Protein AF-A0ABD0Y2X8-F1 (afdb_monomer_lite)

Secondary structure (DSSP, 8-state):
-B-TTS-B---SSHHHHHHHHTT--GGGSTTSHHHHHHTT-S----------------PPPBTTB-HHHHHHHHTS-HHHHHHHHHHHHHHHHHHHHHHHHHTSPP-PPP----PPP-

Structure (mmCIF, N/CA/C/O backbone):
data_AF-A0ABD0Y2X8-F1
#
_entry.id   AF-A0ABD0Y2X8-F1
#
loop_
_atom_site.group_PDB
_atom_site.id
_atom_site.type_symbol
_atom_site.label_atom_id
_atom_site.label_alt_id
_atom_site.label_comp_id
_atom_site.label_asym_id
_atom_site.label_entity_id
_atom_site.label_seq_id
_atom_site.pdbx_PDB_ins_code
_atom_site.Cartn_x
_atom_site.Cartn_y
_atom_site.Cartn_z
_atom_site.occupancy
_atom_site.B_iso_or_equiv
_atom_site.auth_seq_id
_atom_site.auth_comp_id
_atom_site.auth_asym_id
_atom_site.auth_atom_id
_atom_site.pdbx_PDB_model_num
ATOM 1 N N . MET A 1 1 ? 23.872 -7.934 -24.008 1.00 86.94 1 MET A N 1
ATOM 2 C CA . MET A 1 1 ? 25.188 -7.691 -23.373 1.00 86.94 1 MET A CA 1
ATOM 3 C C . MET A 1 1 ? 25.190 -8.268 -21.964 1.00 86.94 1 MET A C 1
ATOM 5 O O . MET A 1 1 ? 24.340 -7.881 -21.170 1.00 86.94 1 MET A O 1
ATOM 9 N N . VAL A 1 2 ? 26.105 -9.186 -21.652 1.00 91.06 2 VAL A N 1
ATOM 10 C CA . VAL A 1 2 ? 26.299 -9.714 -20.289 1.00 91.06 2 VAL A CA 1
ATOM 11 C C . VAL A 1 2 ? 27.569 -9.090 -19.726 1.00 91.06 2 VAL A C 1
ATOM 13 O O . VAL A 1 2 ? 28.603 -9.105 -20.388 1.00 91.06 2 VAL A O 1
ATOM 16 N N . LYS A 1 3 ? 27.486 -8.476 -18.547 1.00 91.06 3 LYS A N 1
ATOM 17 C CA . LYS A 1 3 ? 28.652 -7.883 -17.883 1.00 91.06 3 LYS A CA 1
ATOM 18 C C . LYS A 1 3 ? 29.398 -8.929 -17.049 1.00 91.06 3 LYS A C 1
ATOM 20 O O . LYS A 1 3 ? 28.816 -9.933 -16.65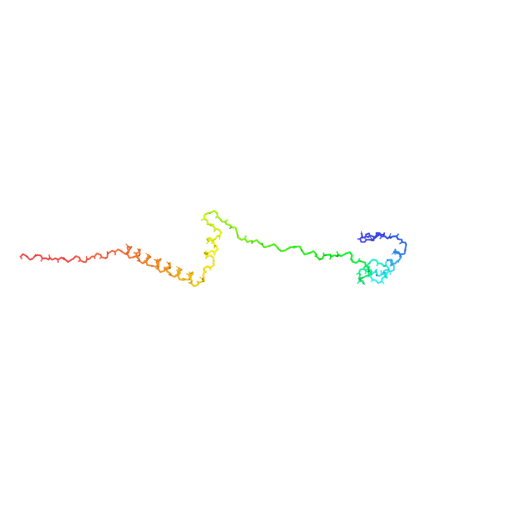2 1.00 91.06 3 LYS A O 1
ATOM 25 N N . ALA A 1 4 ? 30.654 -8.639 -16.702 1.00 94.31 4 ALA A N 1
ATOM 26 C CA . ALA A 1 4 ? 31.467 -9.478 -15.815 1.00 94.31 4 ALA A CA 1
ATOM 27 C C . ALA A 1 4 ? 30.826 -9.716 -14.430 1.00 94.31 4 ALA A C 1
ATOM 29 O O . ALA A 1 4 ? 31.082 -10.736 -13.808 1.00 94.31 4 ALA A O 1
ATOM 30 N N . ASP A 1 5 ? 29.941 -8.818 -13.971 1.00 94.06 5 ASP A N 1
ATOM 31 C CA . ASP A 1 5 ? 29.150 -8.989 -12.744 1.00 94.06 5 ASP A CA 1
ATOM 32 C C . ASP A 1 5 ? 27.902 -9.880 -12.922 1.00 94.06 5 ASP A C 1
ATOM 34 O O . ASP A 1 5 ? 27.005 -9.857 -12.084 1.00 94.06 5 ASP 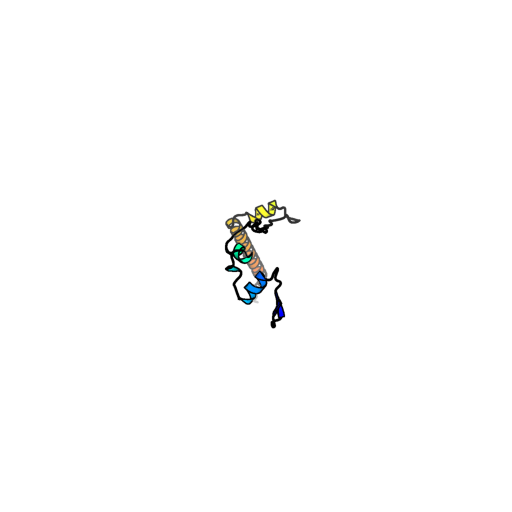A O 1
ATOM 38 N N . GLY A 1 6 ? 27.791 -10.618 -14.032 1.00 94.19 6 GLY A N 1
ATOM 39 C CA . GLY A 1 6 ? 26.692 -11.550 -14.323 1.00 94.19 6 GLY A CA 1
ATOM 40 C C . GLY A 1 6 ? 25.373 -10.890 -14.741 1.00 94.19 6 GLY A C 1
ATOM 41 O O . GLY A 1 6 ? 24.428 -11.574 -15.127 1.00 94.19 6 GLY A O 1
ATOM 42 N N . LYS A 1 7 ? 25.282 -9.555 -14.711 1.00 95.12 7 LYS A N 1
ATOM 43 C CA . LYS A 1 7 ? 24.069 -8.826 -15.112 1.00 95.12 7 LYS A CA 1
ATOM 44 C C . LYS A 1 7 ? 23.909 -8.827 -16.627 1.00 95.12 7 LYS A C 1
ATOM 46 O O . LYS A 1 7 ? 24.804 -8.388 -17.355 1.00 95.12 7 LYS A O 1
ATOM 51 N N . SER A 1 8 ? 22.740 -9.255 -17.091 1.00 94.88 8 SER A N 1
ATOM 52 C CA . SER A 1 8 ? 22.356 -9.229 -18.498 1.00 94.88 8 SER A CA 1
ATOM 53 C C . SER A 1 8 ? 21.539 -7.976 -18.832 1.00 94.88 8 SER A C 1
ATOM 55 O O . SER A 1 8 ? 20.645 -7.557 -18.098 1.00 94.88 8 SER A O 1
ATOM 57 N N . PHE A 1 9 ? 21.862 -7.363 -19.969 1.00 93.88 9 PHE A N 1
ATOM 58 C CA . PHE A 1 9 ? 21.136 -6.242 -20.555 1.00 93.88 9 PHE A CA 1
ATOM 59 C C . PHE A 1 9 ? 20.653 -6.628 -21.949 1.00 93.88 9 PHE A C 1
ATOM 61 O O . PHE A 1 9 ? 21.446 -7.050 -22.801 1.00 93.88 9 PHE A O 1
ATOM 68 N N . THR A 1 10 ? 19.357 -6.449 -22.178 1.00 95.19 10 THR A N 1
ATOM 69 C CA . THR A 1 10 ? 18.699 -6.631 -23.473 1.00 95.19 10 THR A CA 1
ATOM 70 C C . THR A 1 10 ? 18.497 -5.271 -24.135 1.00 95.19 10 THR A C 1
ATOM 72 O O . THR A 1 10 ? 17.881 -4.378 -23.547 1.00 95.19 10 THR A O 1
ATOM 75 N N . PHE A 1 11 ? 18.998 -5.109 -25.358 1.00 95.25 11 PHE A N 1
ATOM 76 C CA . PHE A 1 11 ? 18.838 -3.888 -26.148 1.00 95.25 11 PHE A CA 1
ATOM 77 C C . PHE A 1 11 ? 17.994 -4.171 -27.387 1.00 95.25 11 PHE A C 1
ATOM 79 O O . PHE A 1 11 ? 18.123 -5.228 -27.990 1.00 95.25 11 PHE A O 1
ATOM 86 N N . LEU A 1 12 ? 17.144 -3.213 -27.765 1.00 95.44 12 LEU A N 1
ATOM 87 C CA . LEU A 1 12 ? 16.304 -3.323 -28.962 1.00 95.44 12 LEU A CA 1
ATOM 88 C C . LEU A 1 12 ? 17.101 -3.110 -30.260 1.00 95.44 12 LEU A C 1
ATOM 90 O O . LEU A 1 12 ? 16.796 -3.713 -31.278 1.00 95.44 12 LEU A O 1
ATOM 94 N N . ASN A 1 13 ? 18.081 -2.202 -30.242 1.00 95.69 13 ASN A N 1
ATOM 95 C CA . ASN A 1 13 ? 18.876 -1.812 -31.406 1.00 95.69 13 ASN A CA 1
ATOM 96 C C . ASN A 1 13 ? 20.235 -1.222 -30.979 1.00 95.69 13 ASN A C 1
ATOM 98 O O . ASN A 1 13 ? 20.456 -0.931 -29.797 1.00 95.69 13 ASN A O 1
ATOM 102 N N . ALA A 1 14 ? 21.104 -0.963 -31.962 1.00 95.94 14 ALA A N 1
ATOM 103 C CA . ALA A 1 14 ? 22.438 -0.395 -31.750 1.00 95.94 14 ALA A CA 1
ATOM 104 C C . ALA A 1 14 ? 22.420 0.993 -31.076 1.00 95.94 14 ALA A C 1
ATOM 106 O O . ALA A 1 14 ? 23.307 1.321 -30.292 1.00 95.94 14 ALA A O 1
ATOM 107 N N . LYS A 1 15 ? 21.380 1.811 -31.303 1.00 95.44 15 LYS A N 1
ATOM 108 C CA . LYS A 1 15 ? 21.234 3.133 -30.660 1.00 95.44 15 LYS A CA 1
ATOM 109 C C . LYS A 1 15 ? 21.088 3.014 -29.139 1.00 95.44 15 LYS A C 1
ATOM 111 O O . LYS A 1 15 ? 21.667 3.816 -28.395 1.00 95.44 15 LYS A O 1
ATOM 116 N N . CYS A 1 16 ? 20.306 2.037 -28.676 1.00 95.44 16 CYS A N 1
ATOM 117 C CA . CYS A 1 16 ? 20.134 1.744 -27.253 1.00 95.44 16 CYS A CA 1
ATOM 118 C C . CYS A 1 16 ? 21.445 1.258 -26.625 1.00 95.44 16 CYS A C 1
ATOM 120 O O . CYS A 1 16 ? 21.821 1.740 -25.555 1.00 95.44 16 CYS A O 1
ATOM 122 N N . GLU A 1 17 ? 22.150 0.358 -27.311 1.00 94.81 17 GLU A N 1
ATOM 123 C CA . GLU A 1 17 ? 23.425 -0.200 -26.856 1.00 94.81 17 GLU A CA 1
ATOM 124 C C . GLU A 1 17 ? 24.527 0.866 -26.772 1.00 94.81 17 GLU A C 1
ATOM 126 O O . GLU A 1 17 ? 25.112 1.062 -25.707 1.00 94.81 17 GLU A O 1
ATOM 131 N N . ALA A 1 18 ? 24.735 1.652 -27.832 1.00 95.56 18 ALA A N 1
ATOM 132 C CA . ALA A 1 18 ? 25.727 2.728 -27.844 1.00 95.56 18 ALA A CA 1
ATOM 133 C C . ALA A 1 18 ? 25.471 3.764 -26.735 1.00 95.56 18 ALA A C 1
ATOM 135 O O . ALA A 1 18 ? 26.394 4.213 -26.054 1.00 95.56 18 ALA A O 1
ATOM 136 N N . SER A 1 19 ? 24.204 4.119 -26.494 1.00 95.81 19 SER A N 1
ATOM 137 C CA . SER A 1 19 ? 23.832 5.029 -25.400 1.00 95.81 19 SER A CA 1
ATOM 138 C C . SER A 1 19 ? 24.161 4.457 -24.018 1.00 95.81 19 SER A C 1
ATOM 140 O O . SER A 1 19 ? 24.552 5.213 -23.123 1.00 95.81 19 SER A O 1
ATOM 142 N N . HIS A 1 20 ? 24.014 3.141 -23.845 1.00 93.69 20 HIS A N 1
ATOM 143 C CA . HIS A 1 20 ? 24.361 2.440 -22.613 1.00 93.69 20 HIS A CA 1
ATOM 144 C C . HIS A 1 20 ? 25.879 2.374 -22.398 1.00 93.69 20 HIS A C 1
ATOM 146 O O . HIS A 1 20 ? 26.342 2.660 -21.294 1.00 93.69 20 HIS A O 1
ATOM 152 N N . ILE A 1 21 ? 26.653 2.091 -23.451 1.00 94.19 21 ILE A N 1
ATOM 153 C CA . ILE A 1 21 ? 28.127 2.087 -23.415 1.00 94.19 21 ILE A CA 1
ATOM 154 C C . ILE A 1 21 ? 28.665 3.484 -23.074 1.00 94.19 21 ILE A C 1
ATOM 156 O O . ILE A 1 21 ? 29.533 3.621 -22.214 1.00 94.19 21 ILE A O 1
ATOM 160 N N . MET A 1 22 ? 28.067 4.539 -23.642 1.00 95.69 22 MET A N 1
ATOM 161 C CA . MET A 1 22 ? 28.350 5.940 -23.290 1.00 95.69 22 MET A CA 1
ATOM 162 C C . MET A 1 22 ? 27.873 6.343 -21.879 1.00 95.69 22 MET A C 1
ATOM 164 O O . MET A 1 22 ? 27.954 7.516 -21.515 1.00 95.69 22 MET A O 1
ATOM 168 N N . LYS A 1 23 ? 27.332 5.407 -21.085 1.00 94.56 23 LYS A N 1
ATOM 169 C CA . LYS A 1 23 ? 26.841 5.622 -19.712 1.00 94.56 23 LYS A CA 1
ATOM 170 C C . LYS A 1 23 ? 25.784 6.731 -19.599 1.00 94.56 23 LYS A C 1
ATOM 172 O O . LYS A 1 23 ? 25.643 7.372 -18.555 1.00 94.56 23 LYS A O 1
ATOM 177 N N . ARG A 1 24 ? 24.996 6.963 -20.658 1.00 95.94 24 ARG A N 1
ATOM 178 C CA . ARG A 1 24 ? 23.913 7.959 -20.635 1.00 95.94 24 ARG A CA 1
ATOM 179 C C . ARG A 1 24 ? 22.787 7.476 -19.723 1.00 95.94 24 ARG A C 1
ATOM 181 O O . ARG A 1 24 ? 22.323 6.344 -19.828 1.00 95.94 24 ARG A O 1
ATOM 188 N N . ASN A 1 25 ? 22.297 8.349 -18.843 1.00 95.31 25 ASN A N 1
ATOM 189 C CA . ASN A 1 25 ? 21.202 7.995 -17.944 1.00 95.31 25 ASN A CA 1
ATOM 190 C C . ASN A 1 25 ? 19.864 7.985 -18.711 1.00 95.31 25 ASN A C 1
ATOM 192 O O . ASN A 1 25 ? 19.432 9.053 -19.158 1.00 95.31 25 ASN A O 1
ATOM 196 N N . PRO A 1 26 ? 19.147 6.849 -18.805 1.00 95.94 26 PRO A N 1
ATOM 197 C CA . PRO A 1 26 ? 17.871 6.784 -19.518 1.00 95.94 26 PRO A CA 1
ATOM 198 C C . PRO A 1 26 ? 16.833 7.773 -18.964 1.00 95.94 26 PRO A C 1
ATOM 200 O O . PRO A 1 26 ? 16.034 8.308 -19.719 1.00 95.94 26 PRO A O 1
ATOM 203 N N . ARG A 1 27 ? 16.898 8.147 -17.677 1.00 95.31 27 ARG A N 1
ATOM 204 C CA . ARG A 1 27 ? 16.004 9.154 -17.064 1.00 95.31 27 ARG A CA 1
ATOM 205 C C . ARG A 1 27 ? 16.245 10.591 -17.544 1.00 95.31 27 ARG A C 1
ATOM 207 O O . ARG A 1 27 ? 15.464 11.468 -17.176 1.00 95.31 27 ARG A O 1
ATOM 214 N N . LYS A 1 28 ? 17.315 10.841 -18.306 1.00 95.94 28 LYS A N 1
ATOM 215 C CA . LYS A 1 28 ? 17.615 12.120 -18.976 1.00 95.94 28 LYS A CA 1
ATOM 216 C C . LYS A 1 28 ? 17.403 12.052 -20.498 1.00 95.94 28 LYS A C 1
ATOM 218 O O . LYS A 1 28 ? 17.402 13.089 -21.146 1.00 95.94 28 LYS A O 1
ATOM 223 N N . VAL A 1 29 ? 17.191 10.862 -21.069 1.00 95.38 29 VAL A N 1
ATOM 224 C CA . VAL A 1 29 ? 16.976 10.669 -22.511 1.00 95.38 29 VAL A CA 1
ATOM 225 C C . VAL A 1 29 ? 15.479 10.705 -22.818 1.00 95.38 29 VAL A C 1
ATOM 227 O O . VAL A 1 29 ? 14.740 9.789 -22.455 1.00 95.38 29 VAL A O 1
ATOM 230 N N . THR A 1 30 ? 15.048 11.764 -23.503 1.00 95.00 30 THR A N 1
ATOM 231 C CA . THR A 1 30 ? 13.645 12.202 -23.631 1.00 95.00 30 THR A CA 1
ATOM 232 C C . THR A 1 30 ? 12.676 11.164 -24.197 1.00 95.00 30 THR A C 1
ATOM 234 O O . THR A 1 30 ? 11.526 11.097 -23.765 1.00 95.00 30 THR A O 1
ATOM 237 N N . TRP A 1 31 ? 13.128 10.342 -25.141 1.00 92.12 31 TRP A N 1
ATOM 238 C CA . TRP A 1 31 ? 12.289 9.360 -25.834 1.00 92.12 31 TRP A CA 1
ATOM 239 C C . TRP A 1 31 ? 12.133 8.031 -25.078 1.00 92.12 31 TRP A C 1
ATOM 241 O O . TRP A 1 31 ? 11.332 7.191 -25.479 1.00 92.12 31 TRP A O 1
ATOM 251 N N . THR A 1 32 ? 12.867 7.810 -23.982 1.00 94.56 32 THR A N 1
ATOM 252 C CA . THR A 1 32 ? 12.788 6.539 -23.246 1.00 94.56 32 THR A CA 1
ATOM 253 C C . THR A 1 32 ? 11.544 6.459 -22.362 1.00 94.56 32 THR A C 1
ATOM 255 O O . THR A 1 32 ? 11.075 7.454 -21.805 1.00 94.56 32 THR A O 1
ATOM 258 N N . VAL A 1 33 ? 11.052 5.239 -22.130 1.00 92.38 33 VAL A N 1
ATOM 259 C CA . VAL A 1 33 ? 9.931 4.985 -21.208 1.00 92.38 33 VAL A CA 1
ATOM 260 C C . VAL A 1 33 ? 10.248 5.477 -19.790 1.00 92.38 33 VAL A C 1
ATOM 262 O O . VAL A 1 33 ? 9.387 6.048 -19.126 1.00 92.38 33 VAL A O 1
ATOM 265 N N . LEU A 1 34 ? 11.495 5.322 -19.331 1.00 93.94 34 LEU A N 1
ATOM 266 C CA . LEU A 1 34 ? 11.926 5.759 -17.999 1.00 93.94 34 LEU A CA 1
ATOM 267 C C . LEU A 1 34 ? 11.869 7.281 -17.833 1.00 93.94 34 LEU A C 1
ATOM 269 O O . LEU A 1 34 ? 11.423 7.766 -16.791 1.00 93.94 34 LEU A O 1
ATOM 273 N N . TYR A 1 35 ? 12.296 8.032 -18.853 1.00 95.38 35 TYR A N 1
ATOM 274 C CA . TYR A 1 35 ? 12.139 9.484 -18.872 1.00 95.38 35 TYR A CA 1
ATOM 275 C C . TYR A 1 35 ? 10.661 9.872 -18.858 1.00 95.38 35 TYR A C 1
ATOM 277 O O . TYR A 1 35 ? 10.269 10.711 -18.046 1.00 95.38 35 TYR A O 1
ATOM 285 N N . ARG A 1 36 ? 9.838 9.240 -19.704 1.00 94.75 36 ARG A N 1
ATOM 286 C CA . ARG A 1 36 ? 8.398 9.527 -19.786 1.00 94.75 36 ARG A CA 1
ATOM 287 C C . ARG A 1 36 ? 7.690 9.270 -18.452 1.00 94.75 36 ARG A C 1
ATOM 289 O O . ARG A 1 36 ? 6.992 10.159 -17.986 1.00 94.75 36 ARG A O 1
ATOM 296 N N . ARG A 1 37 ? 7.976 8.151 -17.770 1.00 91.00 37 ARG A N 1
ATOM 297 C CA . ARG A 1 37 ? 7.470 7.855 -16.411 1.00 91.00 37 ARG A CA 1
ATOM 298 C C . ARG A 1 37 ? 7.902 8.905 -15.383 1.00 91.00 37 ARG A C 1
ATOM 300 O O . ARG A 1 37 ? 7.075 9.388 -14.622 1.00 91.00 37 ARG A O 1
ATOM 307 N N . LYS A 1 38 ? 9.185 9.298 -15.375 1.00 93.31 38 LYS A N 1
ATOM 308 C CA . LYS A 1 38 ? 9.702 10.320 -14.442 1.00 93.31 38 LYS A CA 1
ATOM 309 C C . LYS A 1 38 ? 9.019 11.680 -14.636 1.00 93.31 38 LYS A C 1
ATOM 311 O O . LYS A 1 38 ? 8.771 12.373 -13.657 1.00 93.31 38 LYS A O 1
ATOM 316 N N . HIS A 1 39 ? 8.740 12.054 -15.882 1.00 94.31 39 HIS A N 1
ATOM 317 C CA . HIS A 1 39 ? 8.154 13.351 -16.237 1.00 94.31 39 HIS A CA 1
ATOM 318 C C . HIS A 1 39 ? 6.642 13.277 -16.476 1.00 94.31 39 HIS A C 1
ATOM 320 O O . HIS A 1 39 ? 6.094 14.195 -17.076 1.00 94.31 39 HIS A O 1
ATOM 326 N N . LYS A 1 40 ? 5.984 12.190 -16.043 1.00 89.56 40 LYS A N 1
ATOM 327 C CA . LYS A 1 40 ? 4.530 11.988 -16.165 1.00 89.56 40 LYS A CA 1
ATOM 328 C C . LYS A 1 40 ? 4.001 12.222 -17.589 1.00 89.56 40 LYS A C 1
ATOM 330 O O . LYS A 1 40 ? 2.947 12.807 -17.795 1.00 89.56 40 LYS A O 1
ATOM 335 N N . LYS A 1 41 ? 4.773 11.798 -18.595 1.00 89.75 41 LYS A N 1
ATOM 336 C CA . LYS A 1 41 ? 4.388 11.865 -20.009 1.00 89.75 41 LYS A CA 1
ATOM 337 C C . LYS A 1 41 ? 3.736 10.549 -20.429 1.00 89.75 41 LYS A C 1
ATOM 339 O O . LYS A 1 41 ? 4.362 9.494 -20.321 1.00 89.75 41 LYS A O 1
ATOM 344 N N . GLY A 1 42 ? 2.545 10.627 -21.014 1.00 82.62 42 GLY A N 1
ATOM 345 C CA . GLY A 1 42 ? 1.762 9.478 -21.478 1.00 82.62 42 GLY A CA 1
ATOM 346 C C . GLY A 1 42 ? 0.508 9.248 -20.641 1.00 82.62 42 GLY A C 1
ATOM 347 O O . GLY A 1 42 ? 0.284 9.949 -19.664 1.00 82.62 42 GLY A O 1
ATOM 348 N N . GLN A 1 43 ? -0.298 8.274 -21.056 1.00 69.25 43 GLN A N 1
ATOM 349 C CA . GLN A 1 43 ? -1.473 7.844 -20.309 1.00 69.25 43 GLN A CA 1
ATOM 350 C C . GLN A 1 43 ? -1.000 7.079 -19.068 1.00 69.25 43 GLN A C 1
ATOM 352 O O . GLN A 1 43 ? -0.306 6.065 -19.184 1.00 69.25 43 GLN A O 1
ATOM 357 N N . GLU A 1 44 ? -1.323 7.586 -17.881 1.00 65.06 44 GLU A N 1
ATOM 358 C CA . GLU A 1 44 ? -1.430 6.730 -16.707 1.00 65.06 44 GLU A CA 1
ATOM 359 C C . GLU A 1 44 ? -2.686 5.894 -16.959 1.00 65.06 44 GLU A C 1
ATOM 361 O O . GLU A 1 44 ? -3.788 6.411 -16.815 1.00 65.06 44 GLU A O 1
ATOM 366 N N . GLU A 1 45 ? -2.543 4.638 -17.404 1.00 62.09 45 GLU A N 1
ATOM 367 C CA . GLU A 1 45 ? -3.623 3.664 -17.207 1.00 62.09 45 GLU A CA 1
ATOM 368 C C . GLU A 1 45 ? -3.977 3.769 -15.733 1.00 62.09 45 GLU A C 1
ATOM 370 O O . GLU A 1 45 ? -3.112 3.487 -14.897 1.00 62.09 45 GLU A O 1
ATOM 375 N N . GLU A 1 46 ? -5.164 4.315 -15.451 1.00 57.09 46 GLU A N 1
ATOM 376 C CA . GLU A 1 46 ? -5.616 4.695 -14.125 1.00 57.09 46 GLU A CA 1
ATOM 377 C C . GLU A 1 46 ? -5.187 3.621 -13.141 1.00 57.09 46 GLU A C 1
ATOM 379 O O . GLU A 1 46 ? -5.788 2.547 -13.040 1.00 57.09 46 GLU A O 1
ATOM 384 N N . GLN A 1 47 ? -4.118 3.902 -12.396 1.00 61.78 47 GLN A N 1
ATOM 385 C CA . GLN A 1 47 ? -3.755 3.068 -11.276 1.00 61.78 47 GLN A CA 1
ATOM 386 C C . GLN A 1 47 ? -4.758 3.450 -10.197 1.00 61.78 47 GLN A C 1
ATOM 388 O O . GLN A 1 47 ? -4.468 4.236 -9.293 1.00 61.78 47 GLN A O 1
ATOM 393 N N . SER A 1 48 ? -5.991 2.964 -10.377 1.00 63.47 48 SER A N 1
ATOM 394 C CA . SER A 1 48 ? -7.073 3.091 -9.426 1.00 63.47 48 SER A CA 1
ATOM 395 C C . SER A 1 48 ? -6.480 2.685 -8.091 1.00 63.47 48 SER A C 1
ATOM 397 O O . SER A 1 48 ? -5.982 1.570 -7.900 1.00 63.47 48 SER A O 1
ATOM 399 N N . LYS A 1 49 ? -6.384 3.666 -7.190 1.00 68.38 49 LYS A N 1
ATOM 400 C CA . LYS A 1 49 ? -5.825 3.456 -5.861 1.00 68.38 49 LYS A CA 1
ATOM 401 C C . LYS A 1 49 ? -6.570 2.267 -5.279 1.00 68.38 49 LYS A C 1
ATOM 403 O O . LYS A 1 49 ? -7.777 2.360 -5.051 1.00 68.38 49 LYS A O 1
ATOM 408 N N . LYS A 1 50 ? -5.869 1.148 -5.067 1.00 68.94 50 LYS A N 1
ATOM 409 C CA . LYS A 1 50 ? -6.452 -0.051 -4.465 1.00 68.94 50 LYS A CA 1
ATOM 410 C C . LYS A 1 50 ? -6.934 0.311 -3.064 1.00 68.94 50 LYS A C 1
ATOM 412 O O . LYS A 1 50 ? -6.178 0.297 -2.096 1.00 68.94 50 LYS A O 1
ATOM 417 N N . ARG A 1 51 ? -8.211 0.672 -2.953 1.00 68.19 51 ARG A N 1
ATOM 418 C CA . ARG A 1 51 ? -8.892 0.870 -1.678 1.00 68.19 51 ARG A CA 1
ATOM 419 C C . ARG A 1 51 ? -9.321 -0.507 -1.200 1.00 68.19 51 ARG A C 1
ATOM 421 O O . ARG A 1 51 ? -10.477 -0.901 -1.329 1.00 68.19 51 ARG A O 1
ATOM 428 N N . THR A 1 52 ? -8.363 -1.281 -0.708 1.00 70.62 52 THR A N 1
ATOM 429 C CA . THR A 1 52 ? -8.557 -2.706 -0.417 1.00 70.62 52 THR A CA 1
ATOM 430 C C . THR A 1 52 ? -9.262 -2.911 0.928 1.00 70.62 52 THR A C 1
ATOM 432 O O . THR A 1 52 ? -8.713 -3.537 1.815 1.00 70.62 52 THR A O 1
ATOM 435 N N . ARG A 1 53 ? -10.483 -2.369 1.062 1.00 74.12 53 ARG A N 1
ATOM 436 C CA . ARG A 1 53 ? -11.507 -2.665 2.089 1.00 74.12 53 ARG A CA 1
ATOM 437 C C . ARG A 1 53 ? -11.125 -2.470 3.574 1.00 74.12 53 ARG A C 1
ATOM 439 O O . ARG A 1 53 ? -10.092 -2.903 4.061 1.00 74.12 53 ARG A O 1
ATOM 446 N N . ARG A 1 54 ? -12.054 -1.913 4.361 1.00 74.88 54 ARG A N 1
ATOM 447 C CA . ARG A 1 54 ? -12.076 -2.064 5.830 1.00 74.88 54 ARG A CA 1
ATOM 448 C C . ARG A 1 54 ? -13.375 -2.762 6.212 1.00 74.88 54 ARG A C 1
ATOM 450 O O . ARG A 1 54 ? -14.447 -2.233 5.948 1.00 74.88 54 ARG A O 1
ATOM 457 N N . THR A 1 55 ? -13.269 -3.955 6.789 1.00 76.06 55 THR A N 1
ATOM 458 C CA . THR A 1 55 ? -14.427 -4.753 7.214 1.00 76.06 55 THR A CA 1
ATOM 459 C C . THR A 1 55 ? -14.638 -4.558 8.706 1.00 76.06 55 THR A C 1
ATOM 461 O O . THR A 1 55 ? -13.714 -4.791 9.481 1.00 76.06 55 THR A O 1
ATOM 464 N N . GLN A 1 56 ? -15.846 -4.183 9.119 1.00 76.38 56 GLN A N 1
ATOM 465 C CA . GLN A 1 56 ? -16.234 -4.147 10.527 1.00 76.38 56 GLN A CA 1
ATOM 466 C C . GLN A 1 56 ? -17.398 -5.117 10.736 1.00 76.38 56 GLN A C 1
ATOM 468 O O . GLN A 1 56 ? -18.377 -5.078 9.996 1.00 76.38 56 GLN A O 1
ATOM 473 N N . LYS A 1 57 ? -17.270 -6.027 11.704 1.00 76.12 57 LYS A N 1
ATOM 474 C CA . LYS A 1 57 ? -18.300 -7.020 12.037 1.00 76.12 57 LYS A CA 1
ATOM 475 C C . LYS A 1 57 ? -18.836 -6.735 13.433 1.00 76.12 57 LYS A C 1
ATOM 477 O O . LYS A 1 57 ? -18.055 -6.486 14.348 1.00 76.12 57 LYS A O 1
ATOM 482 N N . PHE A 1 58 ? -20.154 -6.812 13.582 1.00 70.44 58 PHE A N 1
ATOM 483 C CA . PHE A 1 58 ? -20.856 -6.567 14.838 1.00 70.44 58 PHE A CA 1
ATOM 484 C C . PHE A 1 58 ? -21.818 -7.703 15.194 1.00 70.44 58 PHE A C 1
ATOM 486 O O . PHE A 1 58 ? -21.946 -8.692 14.477 1.00 70.44 58 PHE A O 1
ATOM 493 N N . GLN A 1 59 ? -22.386 -7.574 16.387 1.00 70.12 59 GLN A N 1
ATOM 494 C CA . GLN A 1 59 ? -22.692 -8.653 17.319 1.00 70.12 59 GLN A CA 1
ATOM 495 C C . GLN A 1 59 ? -23.854 -9.554 16.881 1.00 70.12 59 GLN A C 1
ATOM 497 O O . GLN A 1 59 ? -24.884 -9.086 16.407 1.00 70.12 59 GLN A O 1
ATOM 502 N N . ARG A 1 60 ? -23.668 -10.865 17.077 1.00 74.06 60 ARG A N 1
ATOM 503 C CA . ARG A 1 60 ? -24.627 -11.935 16.764 1.00 74.06 60 ARG A CA 1
ATOM 504 C C . ARG A 1 60 ? -25.346 -12.370 18.046 1.00 74.06 60 ARG A C 1
ATOM 506 O O . ARG A 1 60 ? -24.757 -12.297 19.123 1.00 74.06 60 ARG A O 1
ATOM 513 N N . ALA A 1 61 ? -26.592 -12.828 17.922 1.00 75.75 61 ALA A N 1
ATOM 514 C CA . ALA A 1 61 ? -27.321 -13.471 19.018 1.00 75.75 61 ALA A CA 1
ATOM 515 C C . ALA A 1 61 ? -26.604 -14.754 19.481 1.00 75.75 61 ALA A C 1
ATOM 517 O O . ALA A 1 61 ? -25.911 -15.394 18.686 1.00 75.75 61 ALA A O 1
ATOM 518 N N . ILE A 1 62 ? -26.787 -15.128 20.749 1.00 79.31 62 ILE A N 1
ATOM 519 C CA . ILE A 1 62 ? -26.202 -16.335 21.351 1.00 79.31 62 ILE A CA 1
ATOM 520 C C . ILE A 1 62 ? -27.356 -17.220 21.839 1.00 79.31 62 ILE A C 1
ATOM 522 O O . ILE A 1 62 ? -28.368 -16.716 22.320 1.00 79.31 62 ILE A O 1
ATOM 526 N N . VAL A 1 63 ? -27.238 -18.544 21.719 1.00 77.94 63 VAL A N 1
ATOM 527 C CA . VAL A 1 63 ? -28.245 -19.467 22.270 1.00 77.94 63 VAL A CA 1
ATOM 528 C C . VAL A 1 63 ? -28.350 -19.240 23.784 1.00 77.94 63 VAL A C 1
ATOM 530 O O . VAL A 1 63 ? -27.342 -19.277 24.485 1.00 77.94 63 VAL A O 1
ATOM 533 N N . GLY A 1 64 ? -29.558 -18.954 24.277 1.00 76.75 64 GLY A N 1
ATOM 534 C CA . GLY A 1 64 ? -29.821 -18.633 25.687 1.00 76.75 64 GLY A CA 1
ATOM 535 C C . GLY A 1 64 ? -29.944 -17.138 26.022 1.00 76.75 64 GLY A C 1
ATOM 536 O O . GLY A 1 64 ? -30.331 -16.812 27.141 1.00 76.75 64 GLY A O 1
ATOM 537 N N . ALA A 1 65 ? -29.669 -16.222 25.084 1.00 79.94 65 ALA A N 1
ATOM 538 C CA . ALA A 1 65 ? -29.995 -14.798 25.229 1.00 79.94 65 ALA A CA 1
ATOM 539 C C . ALA A 1 65 ? -30.225 -14.149 23.858 1.00 79.94 65 ALA A C 1
ATOM 541 O O . ALA A 1 65 ? -29.346 -14.167 22.988 1.00 79.94 65 ALA A O 1
ATOM 542 N N . SER A 1 66 ? -31.394 -13.537 23.662 1.00 83.19 66 SER A N 1
ATOM 543 C CA . SER A 1 66 ? -31.683 -12.862 22.399 1.00 83.19 66 SER A CA 1
ATOM 544 C C . SER A 1 66 ? -30.756 -11.653 22.203 1.00 83.19 66 SER A C 1
ATOM 546 O O . SER A 1 66 ? -30.218 -11.080 23.156 1.00 83.19 66 SER A O 1
ATOM 548 N N . LEU A 1 67 ? -30.565 -11.226 20.950 1.00 79.44 67 LEU A N 1
ATOM 549 C CA . LEU A 1 67 ? -29.772 -10.029 20.646 1.00 79.44 67 LEU A CA 1
ATOM 550 C C . LEU A 1 67 ? -30.326 -8.781 21.363 1.00 79.44 67 LEU A C 1
ATOM 552 O O . LEU A 1 67 ? -29.552 -7.920 21.785 1.00 79.44 67 LEU A O 1
ATOM 556 N N . ALA A 1 68 ? -31.648 -8.712 21.546 1.00 82.56 68 ALA A N 1
ATOM 557 C CA . ALA A 1 68 ? -32.320 -7.629 22.256 1.00 82.56 68 ALA A CA 1
ATOM 558 C C . ALA A 1 68 ? -31.942 -7.598 23.745 1.00 82.56 68 ALA A C 1
ATOM 560 O O . ALA A 1 68 ? -31.588 -6.537 24.262 1.00 82.56 68 ALA A O 1
ATOM 561 N N . ASP A 1 69 ? -31.900 -8.756 24.408 1.00 82.44 69 ASP A N 1
ATOM 562 C CA . ASP A 1 69 ? -31.512 -8.856 25.823 1.00 82.44 69 ASP A CA 1
ATOM 563 C C . ASP A 1 69 ? -30.057 -8.428 26.046 1.00 82.44 69 ASP A C 1
ATOM 565 O O . ASP A 1 69 ? -29.721 -7.763 27.032 1.00 82.44 69 ASP A O 1
ATOM 569 N N . ILE A 1 70 ? -29.180 -8.782 25.101 1.00 82.81 70 ILE A N 1
ATOM 570 C CA . ILE A 1 70 ? -27.764 -8.403 25.125 1.00 82.81 70 ILE A CA 1
ATOM 571 C C . ILE A 1 70 ? -27.619 -6.884 24.969 1.00 82.81 70 ILE A C 1
ATOM 573 O O . ILE A 1 70 ? -26.876 -6.258 25.731 1.00 82.81 70 ILE A O 1
ATOM 577 N N . MET A 1 71 ? -28.341 -6.269 24.026 1.00 83.81 71 MET A N 1
ATOM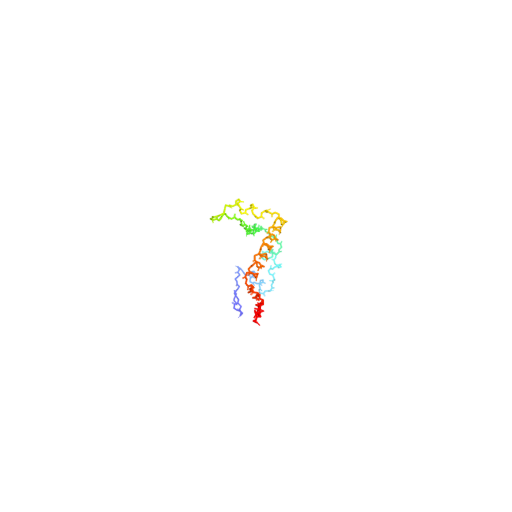 578 C CA . MET A 1 71 ? -28.305 -4.814 23.841 1.00 83.81 71 MET A CA 1
ATOM 579 C C . MET A 1 71 ? -28.894 -4.065 25.037 1.00 83.81 71 MET A C 1
ATOM 581 O O . MET A 1 71 ? -28.291 -3.089 25.487 1.00 83.81 71 MET A O 1
ATOM 585 N N . ALA A 1 72 ? -30.012 -4.540 25.589 1.00 84.69 72 ALA A N 1
ATOM 586 C CA . ALA A 1 72 ? -30.651 -3.942 26.756 1.00 84.69 72 ALA A CA 1
ATOM 587 C C . ALA A 1 72 ? -29.698 -3.922 27.957 1.00 84.69 72 ALA A C 1
ATOM 589 O O . ALA A 1 72 ? -29.481 -2.869 28.558 1.00 84.69 72 ALA A O 1
ATOM 590 N N . LYS A 1 73 ? -29.029 -5.049 28.242 1.00 82.88 73 LYS A N 1
ATOM 591 C CA . LYS A 1 73 ? -28.044 -5.125 29.332 1.00 82.88 73 LYS A CA 1
ATOM 592 C C . LYS A 1 73 ? -26.809 -4.262 29.073 1.00 82.88 73 LYS A C 1
ATOM 594 O O . LYS A 1 73 ? -26.298 -3.615 29.990 1.00 82.88 73 LYS A O 1
ATOM 599 N N . ARG A 1 74 ? -26.323 -4.222 27.828 1.00 83.44 74 ARG A N 1
ATOM 600 C CA . ARG A 1 74 ? -25.140 -3.432 27.451 1.00 83.44 74 ARG A CA 1
ATOM 601 C C . ARG A 1 74 ? -25.389 -1.928 27.563 1.00 83.44 74 ARG A C 1
ATOM 603 O O . ARG A 1 74 ? -24.506 -1.191 28.004 1.00 83.44 74 ARG A O 1
ATOM 610 N N . ASN A 1 75 ? -26.580 -1.479 27.182 1.00 85.44 75 ASN A N 1
ATOM 611 C CA . ASN A 1 75 ? -26.928 -0.062 27.109 1.00 85.44 75 ASN A CA 1
ATOM 612 C C . ASN A 1 75 ? -27.386 0.523 28.459 1.00 85.44 75 ASN A C 1
ATOM 614 O O . ASN A 1 75 ? -27.633 1.724 28.544 1.00 85.44 75 ASN A O 1
ATOM 618 N N . MET A 1 76 ? -27.443 -0.275 29.534 1.00 88.31 76 MET A N 1
ATOM 619 C CA . MET A 1 76 ? -27.720 0.239 30.880 1.00 88.31 76 MET A CA 1
ATOM 620 C C . MET A 1 76 ? -26.681 1.287 31.281 1.00 88.31 76 MET A C 1
ATOM 622 O O . MET A 1 76 ? -25.478 1.067 31.104 1.00 88.31 76 MET A O 1
ATOM 626 N N . LYS A 1 77 ? -27.130 2.412 31.846 1.00 89.88 77 LYS A N 1
ATOM 627 C CA . LYS A 1 77 ? -26.249 3.516 32.247 1.00 89.88 77 LYS A CA 1
ATOM 628 C C . LYS A 1 77 ? -25.204 3.053 33.278 1.00 89.88 77 LYS A C 1
ATOM 630 O O . LYS A 1 77 ? -25.515 2.209 34.122 1.00 89.88 77 LYS A O 1
ATOM 635 N N . PRO A 1 78 ? -23.974 3.603 33.257 1.00 87.19 78 PRO A N 1
ATOM 636 C CA . PRO A 1 78 ? -22.926 3.234 34.211 1.00 87.19 78 PRO A CA 1
ATOM 637 C C . PRO A 1 78 ? -23.339 3.380 35.681 1.00 87.19 78 PRO A C 1
ATOM 639 O O . PRO A 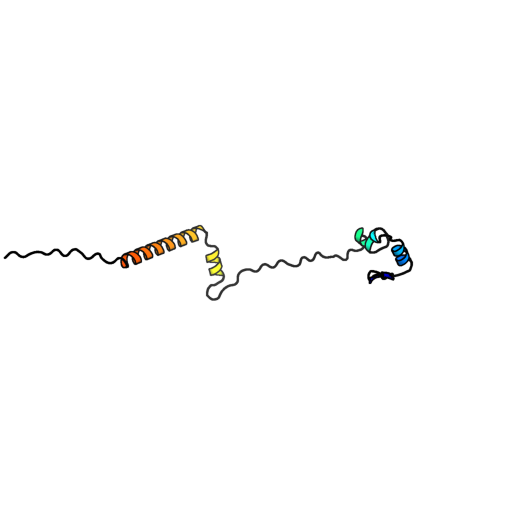1 78 ? -22.903 2.589 36.510 1.00 87.19 78 PRO A O 1
ATOM 642 N N . GLU A 1 79 ? -24.200 4.345 35.997 1.00 87.62 79 GLU A N 1
ATOM 643 C CA . GLU A 1 79 ? -24.737 4.576 37.345 1.00 87.62 79 GLU A CA 1
ATOM 644 C C . GL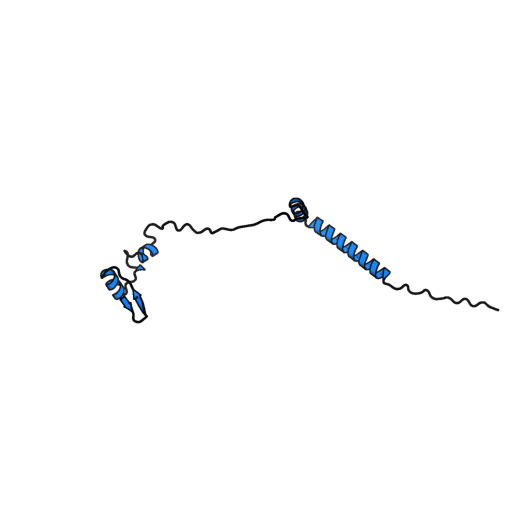U A 1 79 ? -25.558 3.386 37.848 1.00 87.62 79 GLU A C 1
ATOM 646 O O . GLU A 1 79 ? -25.298 2.871 38.933 1.00 87.62 79 GLU A O 1
ATOM 651 N N . PHE A 1 80 ? -26.461 2.862 37.015 1.00 87.75 80 PHE A N 1
ATOM 652 C CA . PHE A 1 80 ? -27.251 1.675 37.341 1.00 87.75 80 PHE A CA 1
ATOM 653 C C . PHE A 1 80 ? -26.359 0.446 37.574 1.00 87.75 80 PHE A C 1
ATOM 655 O O . PHE A 1 80 ? -26.559 -0.318 38.518 1.00 87.75 80 PHE A O 1
ATOM 662 N N . ARG A 1 81 ? -25.303 0.290 36.762 1.00 89.06 81 ARG A N 1
ATOM 663 C CA . ARG A 1 81 ? -24.333 -0.806 36.933 1.00 89.06 81 ARG A CA 1
ATOM 664 C C . ARG A 1 81 ? -23.531 -0.678 38.230 1.00 89.06 81 ARG A C 1
ATOM 666 O O . ARG A 1 81 ? -23.235 -1.691 38.861 1.00 89.06 81 ARG A O 1
ATOM 673 N N . LYS A 1 82 ? -23.160 0.546 38.624 1.00 89.81 82 LYS A N 1
ATOM 674 C CA . LYS A 1 82 ? -22.450 0.814 39.885 1.00 89.81 82 LYS A CA 1
ATOM 675 C C . LYS A 1 82 ? -23.338 0.508 41.090 1.00 89.81 82 LYS A C 1
ATOM 677 O O . LYS A 1 82 ? -22.896 -0.227 41.966 1.00 89.81 82 LYS A O 1
ATOM 682 N N . ALA A 1 83 ? -24.595 0.950 41.071 1.00 90.06 83 ALA A N 1
ATOM 683 C CA . ALA A 1 83 ? -25.554 0.674 42.139 1.00 90.06 83 ALA A CA 1
ATOM 684 C C . ALA A 1 83 ? -25.773 -0.836 42.347 1.00 90.06 83 ALA A C 1
ATOM 686 O O . ALA A 1 83 ? -25.660 -1.333 43.468 1.00 90.06 83 ALA A O 1
ATOM 687 N N . GLN A 1 84 ? -25.987 -1.595 41.265 1.00 89.69 84 GLN A N 1
ATOM 688 C CA . GLN A 1 84 ? -26.134 -3.053 41.349 1.00 89.69 84 GLN A CA 1
ATOM 689 C C . GLN A 1 84 ? -24.857 -3.733 41.877 1.00 89.69 84 GLN A C 1
ATOM 691 O O . GLN A 1 84 ? -24.928 -4.664 42.681 1.00 89.69 84 GLN A O 1
ATOM 696 N N . ARG A 1 85 ? -23.674 -3.249 41.471 1.00 90.81 85 ARG A N 1
ATOM 697 C CA . ARG A 1 85 ? -22.386 -3.747 41.979 1.00 90.81 85 ARG A CA 1
ATOM 698 C C . ARG A 1 85 ? -22.230 -3.481 43.477 1.00 90.81 85 ARG A C 1
ATOM 700 O O . ARG A 1 85 ? -21.799 -4.373 44.203 1.00 90.81 85 ARG A O 1
ATOM 707 N N . GLU A 1 86 ? -22.560 -2.285 43.944 1.00 91.00 86 GLU A N 1
ATOM 708 C CA . GLU A 1 86 ? -22.453 -1.912 45.359 1.00 91.00 86 GLU A CA 1
ATOM 709 C C . GLU A 1 86 ? -23.409 -2.724 46.237 1.00 91.00 86 GLU A C 1
ATOM 711 O O . GLU A 1 86 ? -22.997 -3.235 47.282 1.00 91.00 86 GLU A O 1
ATOM 716 N N . GLN A 1 87 ? -24.644 -2.933 45.774 1.00 90.56 87 GLN A N 1
ATOM 717 C CA . GLN A 1 87 ? -25.615 -3.803 46.441 1.00 90.56 87 GLN A CA 1
ATOM 718 C C . GLN A 1 87 ? -25.113 -5.250 46.536 1.00 90.56 87 GLN A C 1
ATOM 720 O O . GLN A 1 87 ? -25.138 -5.839 47.618 1.00 90.56 87 GLN A O 1
ATOM 725 N N . ALA A 1 88 ? -24.572 -5.805 45.447 1.00 92.38 88 ALA A N 1
ATOM 726 C CA . ALA A 1 88 ? -24.005 -7.154 45.450 1.00 92.38 88 ALA A CA 1
ATOM 727 C C . ALA A 1 88 ? -22.799 -7.282 46.402 1.00 92.38 88 ALA A C 1
ATOM 729 O O . ALA A 1 88 ? -22.685 -8.261 47.142 1.00 92.38 88 ALA A O 1
ATOM 730 N N . ILE A 1 89 ? -21.915 -6.277 46.438 1.00 92.81 89 ILE A N 1
ATOM 731 C CA . ILE A 1 89 ? -20.768 -6.243 47.361 1.00 92.81 89 ILE A CA 1
ATOM 732 C C . ILE A 1 89 ? -21.239 -6.188 48.815 1.00 92.81 89 ILE A C 1
ATOM 734 O O . ILE A 1 89 ? -20.657 -6.854 49.677 1.00 92.81 89 ILE A O 1
ATOM 738 N N . ARG A 1 90 ? -22.273 -5.395 49.106 1.00 92.19 90 ARG A N 1
ATOM 739 C CA . ARG A 1 90 ? -22.847 -5.298 50.449 1.00 92.19 90 ARG A CA 1
ATOM 740 C C . ARG A 1 90 ? -23.434 -6.636 50.894 1.00 92.19 90 ARG A C 1
ATOM 742 O O . ARG A 1 90 ? -23.035 -7.131 51.947 1.00 92.19 90 ARG A O 1
ATOM 749 N N . ALA A 1 91 ? -24.265 -7.254 50.057 1.00 91.50 91 ALA A N 1
ATOM 750 C CA . ALA A 1 91 ? -24.851 -8.564 50.333 1.00 91.50 91 ALA A CA 1
ATOM 751 C C . ALA A 1 91 ? -23.771 -9.637 50.567 1.00 91.50 91 ALA A C 1
ATOM 753 O O . ALA A 1 91 ? -23.829 -10.382 51.544 1.00 91.50 91 ALA A O 1
ATOM 754 N N . ALA A 1 92 ? -22.716 -9.665 49.745 1.00 92.25 92 ALA A N 1
ATOM 755 C CA . ALA A 1 92 ? -21.602 -10.599 49.922 1.00 92.25 92 ALA A CA 1
ATOM 756 C C . ALA A 1 92 ? -20.826 -10.363 51.234 1.00 92.25 92 ALA A C 1
ATOM 758 O O . ALA A 1 92 ? -20.418 -11.313 51.909 1.00 92.25 92 ALA A O 1
ATOM 759 N N . LYS A 1 93 ? -20.621 -9.098 51.629 1.00 93.44 93 LYS A N 1
ATOM 760 C CA . LYS A 1 93 ? -19.982 -8.753 52.912 1.00 93.44 93 LYS A CA 1
ATOM 761 C C . LYS A 1 93 ? -20.837 -9.185 54.102 1.00 93.44 93 LYS A C 1
ATOM 763 O O . LYS A 1 93 ? -20.282 -9.680 55.083 1.00 93.44 93 LYS A O 1
ATOM 768 N N . GLU A 1 94 ? -22.151 -9.012 54.023 1.00 88.81 94 GLU A N 1
ATOM 769 C CA . GLU A 1 94 ? -23.100 -9.426 55.061 1.00 88.81 94 GLU A CA 1
ATOM 770 C C . GLU A 1 94 ? -23.151 -10.953 55.190 1.00 88.81 94 GLU A C 1
ATOM 772 O O . GLU A 1 94 ? -22.955 -11.471 56.290 1.00 88.81 94 GLU A O 1
ATOM 777 N N . GLN A 1 95 ? -23.244 -11.685 54.075 1.00 89.94 95 GLN A N 1
ATOM 778 C CA . GLN A 1 95 ? -23.148 -13.150 54.072 1.00 89.94 95 GLN A CA 1
ATOM 779 C C . GLN A 1 95 ? -21.824 -13.640 54.673 1.00 89.94 95 GLN A C 1
ATOM 781 O O . GLN A 1 95 ? -21.813 -14.546 55.505 1.00 89.94 95 GLN A O 1
ATOM 786 N N . LYS A 1 96 ? -20.695 -13.007 54.331 1.00 89.94 96 LYS A N 1
ATOM 787 C CA . LYS A 1 96 ? -19.385 -13.368 54.896 1.00 89.94 96 LYS A CA 1
ATOM 788 C C . LYS A 1 96 ? -19.295 -13.080 56.398 1.00 89.94 96 LYS A C 1
ATOM 790 O O . LYS A 1 96 ? -18.643 -13.833 57.119 1.00 89.94 96 LYS A O 1
ATOM 795 N N . LYS A 1 97 ? -19.922 -12.004 56.886 1.00 87.50 97 LYS A N 1
ATOM 796 C CA . LYS A 1 97 ? -20.012 -11.710 58.327 1.00 87.50 97 LYS A CA 1
ATOM 797 C C . LYS A 1 97 ? -20.879 -12.741 59.047 1.00 87.50 97 LYS A C 1
ATOM 799 O O . LYS A 1 97 ? -20.437 -13.250 60.071 1.00 87.50 97 LYS A O 1
ATOM 804 N N . ALA A 1 98 ? -22.034 -13.099 58.489 1.00 84.12 98 ALA A N 1
ATOM 805 C CA . ALA A 1 98 ? -22.914 -14.128 59.041 1.00 84.12 98 ALA A CA 1
ATOM 806 C C . ALA A 1 98 ? -22.221 -15.500 59.095 1.00 84.12 98 ALA A C 1
ATOM 808 O O . ALA A 1 98 ? -22.208 -16.145 60.137 1.00 84.12 98 ALA A O 1
ATOM 809 N N . GLN A 1 99 ? -21.529 -15.899 58.024 1.00 85.75 99 GLN A N 1
ATOM 810 C CA . GLN A 1 99 ? -20.737 -17.134 58.005 1.00 85.75 99 GLN A CA 1
ATOM 811 C C . GLN A 1 99 ? -19.584 -17.114 59.020 1.00 85.75 99 GLN A C 1
ATOM 813 O O . GLN A 1 99 ? -19.272 -18.140 59.615 1.00 85.75 99 GLN A O 1
ATOM 818 N N . LYS A 1 100 ? -18.937 -15.961 59.240 1.00 82.50 100 LYS A N 1
ATOM 819 C CA . LYS A 1 100 ? -17.899 -15.818 60.276 1.00 82.50 100 LYS A CA 1
ATOM 820 C C . LYS A 1 100 ? -18.471 -15.840 61.693 1.00 82.50 100 LYS A C 1
ATOM 822 O O . LYS A 1 100 ? -17.801 -16.344 62.586 1.00 82.50 100 LYS A O 1
ATOM 827 N N . ALA A 1 101 ? -19.669 -15.299 61.899 1.00 77.56 101 ALA A N 1
ATOM 828 C CA . ALA A 1 101 ? -20.371 -15.363 63.176 1.00 77.56 101 ALA A CA 1
ATOM 829 C C . ALA A 1 101 ? -20.818 -16.799 63.487 1.00 77.56 101 ALA A C 1
ATOM 831 O O . ALA A 1 101 ? -20.573 -17.270 64.588 1.00 77.56 101 ALA A O 1
ATOM 832 N N . ALA A 1 102 ? -21.335 -17.525 62.492 1.00 74.19 102 ALA A N 1
ATOM 833 C CA . ALA A 1 102 ? -21.684 -18.942 62.613 1.00 74.19 102 ALA A CA 1
ATOM 834 C C . ALA A 1 102 ? -20.462 -19.857 62.835 1.00 74.19 102 ALA A C 1
ATOM 836 O O . ALA A 1 102 ? -20.591 -20.934 63.402 1.00 74.19 102 ALA A O 1
ATOM 837 N N . LYS A 1 103 ? -19.266 -19.437 62.396 1.00 73.94 103 LYS A N 1
ATOM 838 C CA . LYS A 1 103 ? -17.998 -20.155 62.627 1.00 73.94 103 LYS A CA 1
ATOM 839 C C . LYS A 1 103 ? -17.259 -19.731 63.904 1.00 73.94 103 LYS A C 1
ATOM 841 O O . LYS A 1 103 ? -16.198 -20.288 64.179 1.00 73.94 103 LYS A O 1
ATOM 846 N N . LYS A 1 104 ? -17.753 -18.749 64.672 1.00 65.81 104 LYS A N 1
ATOM 847 C CA . LYS A 1 104 ? -17.190 -18.439 65.996 1.00 65.81 104 LYS A CA 1
ATOM 848 C C . LYS A 1 104 ? -17.728 -19.475 66.994 1.00 65.81 104 LYS A C 1
ATOM 850 O O . LYS A 1 104 ? -18.943 -19.537 67.146 1.00 65.81 104 LYS A O 1
ATOM 855 N N . PRO A 1 105 ? -16.873 -20.257 67.676 1.00 59.25 105 PRO A N 1
ATOM 856 C CA . PRO A 1 105 ? -17.343 -21.159 68.720 1.00 59.25 105 PRO A CA 1
ATOM 857 C C . PRO A 1 105 ? -17.963 -20.335 69.857 1.00 59.25 105 PRO A C 1
ATOM 859 O O . PRO A 1 105 ? -17.373 -19.337 70.288 1.00 59.25 105 PRO A O 1
ATOM 862 N N . GLU A 1 106 ? -19.154 -20.728 70.318 1.00 60.38 106 GLU A N 1
ATOM 863 C CA . GLU A 1 106 ? -19.756 -20.184 71.537 1.00 60.38 106 GLU A CA 1
ATOM 864 C C . GLU A 1 106 ? -18.748 -20.322 72.679 1.00 60.38 106 GLU A C 1
ATOM 866 O O . GLU A 1 106 ? -18.275 -21.416 72.994 1.00 60.38 106 GLU A O 1
ATOM 871 N N . LYS A 1 107 ? -18.378 -19.196 73.294 1.00 58.38 107 LYS A N 1
ATOM 872 C CA . LYS A 1 107 ? -17.620 -19.230 74.542 1.00 58.38 107 LYS A CA 1
ATOM 873 C C . LYS A 1 107 ? -18.541 -19.833 75.599 1.00 58.38 107 LYS A C 1
ATOM 875 O O . LYS A 1 107 ? -19.519 -19.197 75.979 1.00 58.38 107 LYS A O 1
ATOM 880 N N . ALA A 1 108 ? -18.226 -21.053 76.029 1.00 51.25 108 ALA A N 1
ATOM 881 C CA . ALA A 1 108 ? -18.922 -21.755 77.096 1.00 51.25 108 ALA A CA 1
ATOM 882 C C . ALA A 1 108 ? -19.071 -20.845 78.327 1.00 51.25 108 ALA A C 1
ATOM 884 O O . ALA A 1 108 ? -18.090 -20.278 78.814 1.00 51.25 108 ALA A O 1
ATOM 885 N N . ALA A 1 109 ? -20.309 -20.687 78.799 1.00 56.31 109 ALA A N 1
ATOM 886 C CA . ALA A 1 109 ? -20.626 -19.914 79.991 1.00 56.31 109 ALA A CA 1
ATOM 887 C C . ALA A 1 109 ? -19.916 -20.505 81.231 1.00 56.31 109 ALA A C 1
ATOM 889 O O . ALA A 1 109 ? -19.807 -21.732 81.344 1.00 56.31 109 ALA A O 1
ATOM 890 N N . PRO A 1 110 ? -19.429 -19.669 82.167 1.00 55.34 110 PRO A N 1
ATOM 891 C CA . PRO A 1 110 ? -18.750 -20.152 83.363 1.00 55.34 110 PRO A CA 1
ATOM 892 C C . PRO A 1 110 ? -19.735 -20.913 84.263 1.00 55.34 110 PRO A C 1
ATOM 894 O O . PRO A 1 110 ? -20.765 -20.376 84.668 1.00 55.34 110 PRO A O 1
ATOM 897 N N . LYS A 1 111 ? -19.420 -22.177 84.576 1.00 53.78 111 LYS A N 1
ATOM 898 C CA . LYS A 1 111 ? -20.177 -23.001 85.531 1.00 53.78 111 LYS A CA 1
ATOM 899 C C . LYS A 1 111 ? -20.033 -22.412 86.935 1.00 53.78 111 LYS A C 1
ATOM 901 O O . LYS A 1 111 ? -18.978 -22.536 87.550 1.00 53.78 111 LYS A O 1
ATOM 906 N N . VAL A 1 112 ? -21.099 -21.799 87.442 1.00 53.34 112 VAL A N 1
ATOM 907 C CA . VAL A 1 112 ? -21.208 -21.385 88.845 1.00 53.34 112 VAL A CA 1
ATOM 908 C C . VAL A 1 112 ? -21.569 -22.617 89.677 1.00 53.34 112 VAL A C 1
ATOM 910 O O . VAL A 1 112 ? -22.661 -23.164 89.539 1.00 53.34 112 VAL A O 1
ATOM 913 N N . TYR A 1 113 ? -20.642 -23.077 90.518 1.00 49.53 113 TYR A N 1
ATOM 914 C CA . TYR A 1 113 ? -20.910 -24.100 91.530 1.00 49.53 113 TYR A CA 1
ATOM 915 C C . TYR A 1 113 ? -21.581 -23.443 92.741 1.00 49.53 113 TYR A C 1
ATOM 917 O O . TYR A 1 113 ? -20.990 -22.581 93.385 1.00 49.53 113 TYR A O 1
ATOM 925 N N . ILE A 1 114 ? -22.807 -23.861 93.057 1.00 51.62 114 ILE A N 1
ATOM 926 C CA . ILE A 1 114 ? -23.502 -23.500 94.298 1.00 51.62 114 ILE A CA 1
ATOM 927 C C . ILE A 1 114 ? -23.255 -24.637 95.297 1.00 51.62 114 ILE A C 1
ATOM 929 O O . ILE A 1 114 ? -23.755 -25.747 95.111 1.00 51.62 114 ILE A O 1
ATOM 933 N N . SER A 1 115 ? -22.465 -24.382 96.340 1.00 48.72 115 SER A N 1
ATOM 934 C CA . SER A 1 115 ? -22.256 -25.316 97.453 1.00 48.72 115 SER A CA 1
ATOM 935 C C . SER A 1 115 ? -23.471 -25.309 98.386 1.00 48.72 115 SER A C 1
ATOM 937 O O . SER A 1 115 ? -23.799 -24.272 98.962 1.00 48.72 115 SER A O 1
ATOM 939 N N . LYS A 1 116 ? -24.132 -26.461 98.555 1.00 45.22 116 LYS A N 1
ATOM 940 C CA . LYS A 1 116 ? -25.131 -26.679 99.612 1.00 45.22 116 LYS A CA 1
ATOM 941 C C . LYS A 1 116 ? -24.419 -26.851 100.958 1.00 45.22 116 LYS A C 1
ATOM 943 O O . LYS A 1 116 ? -23.587 -27.744 101.088 1.00 45.22 116 LYS A O 1
ATOM 948 N N . LEU A 1 117 ? -24.763 -25.987 101.914 1.00 47.00 117 LEU A N 1
ATOM 949 C CA . LEU A 1 117 ? -24.438 -26.102 103.337 1.00 47.00 117 LEU A CA 1
ATOM 950 C C . LEU A 1 117 ? -25.156 -27.329 103.934 1.00 47.00 117 LEU A C 1
ATOM 952 O O . LEU A 1 117 ? -26.346 -27.517 103.665 1.00 47.00 117 LEU A O 1
ATOM 956 N N . LEU A 1 118 ? -24.429 -28.115 104.729 1.00 41.09 118 LEU A N 1
ATOM 957 C CA . LEU A 1 118 ? -24.943 -29.043 105.741 1.00 41.09 118 LEU A CA 1
ATOM 958 C C . LEU A 1 118 ? -24.737 -28.393 107.109 1.00 41.09 118 LEU A C 1
ATOM 960 O O . LEU A 1 118 ? -23.646 -27.803 107.288 1.00 41.09 118 LEU A O 1
#

pLDDT: mean 81.91, std 14.41, range [41.09, 95.94]

Organism: NCBI:txid642074

InterPro domains:
  IPR000988 Large ribosomal subunit protein eL24-related, N-terminal [PF01246] (1-46)
  IPR038630 Ribosomal protein L24e/L24 superfamily [G3DSA:2.30.170.20] (1-47)
  IPR056366 La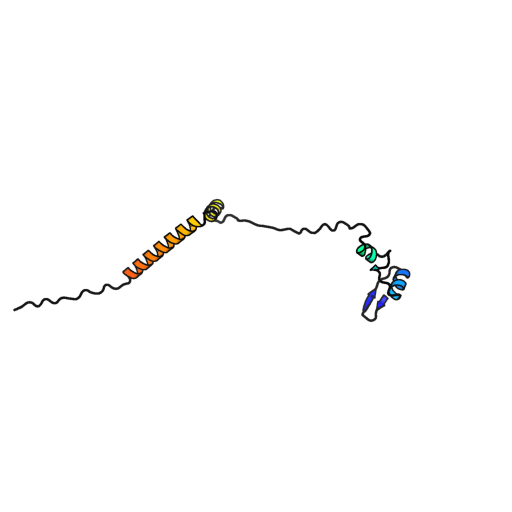rge ribosomal subunit protein eL24 [PTHR10792] (2-106)

Radius of gyration: 44.8 Å; chains: 1; bounding box: 64×42×138 Å

Sequence (118 aa):
MVKADGKSFTFLNAKCEASHIMKRNPRKVTWTVLYRRKHKKGQEEEQSKKRTRRTQKFQRAIVGASLADIMAKRNMKPEFRKAQREQAIRAAKEQKKAQKAAKKPEKAAPKVYISKLL

Foldseek 3Di:
DADPVRDDDDDPDPVRVVCVVVVPDLCPVCPHPNVCVVVVHDDPPPPPPCPPDDDDDDDDQDPPGGPVRVCVVVPPDVVVVVVVVVVVVVVVVVVVVVVVVVVDDPPDDDDDDDDDDD